Protein AF-D2HX45-F1 (afdb_monomer_lite)

Sequence (84 aa):
LAPSRESANTLGRGAESLLFIDRPDFFDYPDSDQARLLAVAQFIGEKPVIFVNSGSNSEFFHHILVGALVVAFLFLLYQFCTHM

Organism: Ailuropoda melanoleuca (NCBI:txid9646)

pLDDT: mean 73.8, std 18.44, range [33.91, 98.0]

Structure (mmCIF, N/CA/C/O backbone):
data_AF-D2HX45-F1
#
_entry.id   AF-D2HX45-F1
#
loop_
_atom_site.group_PDB
_atom_site.id
_atom_site.type_symbol
_atom_site.label_atom_id
_atom_site.label_alt_id
_atom_site.label_comp_id
_atom_site.label_asym_id
_atom_site.label_entity_id
_atom_site.label_seq_id
_atom_site.pdbx_PDB_ins_code
_atom_site.Cartn_x
_atom_site.Cartn_y
_atom_site.Cartn_z
_atom_site.occupancy
_atom_site.B_iso_or_equiv
_atom_site.auth_seq_id
_atom_site.auth_comp_id
_atom_site.auth_asym_id
_atom_site.auth_atom_id
_atom_site.pdbx_PDB_model_num
ATOM 1 N N . L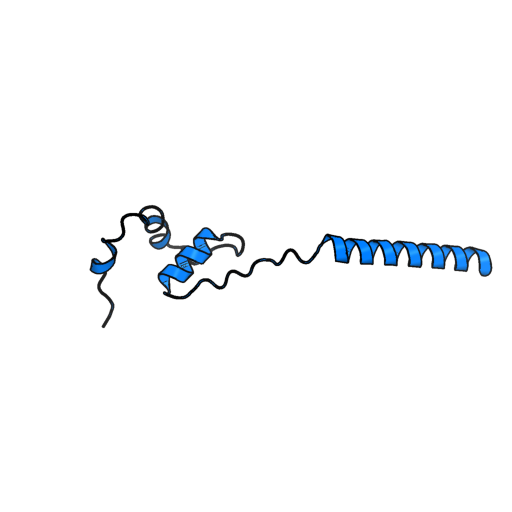EU A 1 1 ? -11.633 2.332 42.270 1.00 33.91 1 LEU A N 1
ATOM 2 C CA . LEU A 1 1 ? -13.090 2.410 42.035 1.00 33.91 1 LEU A CA 1
ATOM 3 C C . LEU A 1 1 ? -13.329 1.848 40.638 1.00 33.91 1 LEU A C 1
ATOM 5 O O . LEU A 1 1 ? -12.912 2.483 39.681 1.00 33.91 1 LEU A O 1
ATOM 9 N N . ALA A 1 2 ? -13.835 0.620 40.514 1.00 38.25 2 ALA A N 1
ATOM 10 C CA . ALA A 1 2 ? -14.189 0.072 39.204 1.00 38.25 2 ALA A CA 1
ATOM 11 C C . ALA A 1 2 ? -15.518 0.710 38.756 1.00 38.25 2 ALA A C 1
ATOM 13 O O . ALA A 1 2 ? -16.423 0.803 39.591 1.00 38.25 2 ALA A O 1
ATOM 14 N N . PRO A 1 3 ? -15.656 1.189 37.508 1.00 44.69 3 PRO A N 1
ATOM 15 C CA . PRO A 1 3 ? -16.923 1.740 37.044 1.00 44.69 3 PRO A CA 1
ATOM 16 C C . PRO A 1 3 ? -17.989 0.633 36.980 1.00 44.69 3 PRO A C 1
ATOM 18 O O . PRO A 1 3 ? -17.769 -0.439 36.420 1.00 44.69 3 PRO A O 1
ATOM 21 N N . SER A 1 4 ? -19.129 0.894 37.626 1.00 44.66 4 SER A N 1
ATOM 22 C CA . SER A 1 4 ? -20.282 -0.009 37.720 1.00 44.66 4 SER A CA 1
ATOM 23 C C . SER A 1 4 ? -20.951 -0.205 36.353 1.00 44.66 4 SER A C 1
ATOM 25 O O . SER A 1 4 ? -21.160 0.761 35.618 1.00 44.66 4 SER A O 1
ATOM 27 N N . ARG A 1 5 ? -21.339 -1.454 36.048 1.00 50.16 5 ARG A N 1
ATOM 28 C CA . ARG A 1 5 ? -21.971 -1.932 34.793 1.00 50.16 5 ARG A CA 1
ATOM 29 C C . ARG A 1 5 ? -23.335 -1.292 34.474 1.00 50.16 5 ARG A C 1
ATOM 31 O O . ARG A 1 5 ? -23.927 -1.591 33.446 1.00 50.16 5 ARG A O 1
ATOM 38 N N . GLU A 1 6 ? -23.845 -0.428 35.342 1.00 44.53 6 GLU A N 1
ATOM 39 C CA . GLU A 1 6 ? -25.221 0.077 35.300 1.00 44.53 6 GLU A CA 1
ATOM 40 C C . GLU A 1 6 ? -25.424 1.261 34.334 1.00 44.53 6 GLU A C 1
ATOM 42 O O . GLU A 1 6 ? -26.527 1.479 33.840 1.00 44.53 6 GLU A O 1
ATOM 47 N N . SER A 1 7 ? -24.356 1.984 33.976 1.00 47.47 7 SER A N 1
ATOM 48 C CA . SER A 1 7 ? -24.440 3.150 33.075 1.00 47.47 7 SER A CA 1
ATOM 49 C C . SER A 1 7 ? -24.534 2.796 31.579 1.00 47.47 7 SER A C 1
ATOM 51 O O . SER A 1 7 ? -24.647 3.699 30.751 1.00 47.47 7 SER A O 1
ATOM 53 N N . ALA A 1 8 ? -24.474 1.515 31.207 1.00 45.91 8 ALA A N 1
ATOM 54 C CA . ALA A 1 8 ? -24.465 1.080 29.805 1.00 45.91 8 ALA A CA 1
ATOM 55 C C . ALA A 1 8 ? -25.869 0.975 29.171 1.00 45.91 8 ALA A C 1
ATOM 57 O O . ALA A 1 8 ? -25.994 0.774 27.965 1.00 45.91 8 ALA A O 1
ATOM 58 N N . ASN A 1 9 ? -26.938 1.136 29.957 1.00 43.91 9 ASN A N 1
ATOM 59 C CA . ASN A 1 9 ? -28.300 0.799 29.530 1.00 43.91 9 ASN A CA 1
ATOM 60 C C . ASN A 1 9 ? -29.053 1.937 28.804 1.00 43.91 9 ASN A C 1
ATOM 62 O O . ASN A 1 9 ? -30.221 1.768 28.464 1.00 43.91 9 ASN A O 1
ATOM 66 N N . THR A 1 10 ? -28.434 3.101 28.564 1.00 43.78 10 THR A N 1
ATOM 67 C CA . THR A 1 10 ? -29.143 4.325 28.121 1.00 43.78 10 THR A CA 1
ATOM 68 C C . THR A 1 10 ? -28.865 4.802 26.691 1.00 43.78 10 THR A C 1
ATOM 70 O O . THR A 1 10 ? -29.280 5.903 26.338 1.00 43.78 10 THR A O 1
ATOM 73 N N . LEU A 1 11 ? -28.254 3.999 25.810 1.00 44.09 11 LEU A N 1
ATOM 74 C CA . LEU A 1 11 ? -28.049 4.378 24.399 1.00 44.09 11 LEU A CA 1
ATOM 75 C C . LEU A 1 11 ? -28.511 3.275 23.430 1.00 44.09 11 LEU A C 1
ATOM 77 O O . LEU A 1 11 ? -27.739 2.455 22.938 1.00 44.09 11 LEU A O 1
ATOM 81 N N . GLY A 1 12 ? -29.817 3.295 23.141 1.00 42.16 12 GLY A N 1
ATOM 82 C CA . GLY A 1 12 ? -30.573 2.382 22.268 1.00 42.16 12 GLY A CA 1
ATOM 83 C C . GLY A 1 12 ? -30.231 2.417 20.770 1.00 42.16 12 GLY A C 1
ATOM 84 O O . GLY A 1 12 ? -31.123 2.484 19.928 1.00 42.16 12 GLY A O 1
ATOM 85 N N . ARG A 1 13 ? -28.944 2.350 20.417 1.00 42.22 13 ARG A N 1
ATOM 86 C CA . ARG A 1 13 ? -28.474 2.083 19.044 1.00 42.22 13 ARG A CA 1
ATOM 87 C C . ARG A 1 13 ? -27.265 1.131 18.975 1.00 42.22 13 ARG A C 1
ATOM 89 O O . ARG A 1 13 ? -26.918 0.697 17.885 1.00 42.22 13 ARG A O 1
ATOM 96 N N . GLY A 1 14 ? -26.681 0.753 20.121 1.00 43.28 14 GLY A N 1
ATOM 97 C CA . GLY A 1 14 ? -25.548 -0.183 20.252 1.00 43.28 14 GLY A CA 1
ATOM 98 C C . GLY A 1 14 ? -25.928 -1.614 20.667 1.00 43.28 14 GLY A C 1
ATOM 99 O O . GLY A 1 14 ? -25.119 -2.318 21.263 1.00 43.28 14 GLY A O 1
ATOM 100 N N . ALA A 1 15 ? -27.163 -2.054 20.414 1.00 44.12 15 ALA A N 1
ATOM 101 C CA . ALA A 1 15 ? -27.612 -3.392 20.823 1.00 44.12 15 ALA A CA 1
ATOM 102 C C . ALA A 1 15 ? -26.876 -4.522 20.070 1.00 44.12 15 ALA A C 1
ATOM 104 O O . ALA A 1 15 ? -26.556 -5.546 20.663 1.00 44.12 15 ALA A O 1
ATOM 105 N N . GLU A 1 16 ? -26.512 -4.296 18.803 1.00 47.19 16 GLU A N 1
ATOM 106 C CA . GLU A 1 16 ? -25.709 -5.238 18.004 1.00 47.19 16 GLU A CA 1
ATOM 107 C C . GLU A 1 16 ? -24.211 -5.203 18.384 1.00 47.19 16 GLU A C 1
ATOM 109 O O . GLU A 1 16 ? -23.498 -6.186 18.204 1.00 47.19 16 GLU A O 1
ATOM 114 N N . SER A 1 17 ? -23.714 -4.085 18.939 1.00 53.84 17 SER A N 1
ATOM 115 C CA . SER A 1 17 ? -22.305 -3.940 19.347 1.00 53.84 17 SER A CA 1
ATOM 116 C C . SER A 1 17 ? -22.015 -4.515 20.735 1.00 53.84 17 SER A C 1
ATOM 118 O O . SER A 1 17 ? -20.869 -4.838 21.032 1.00 53.84 17 SER A O 1
ATOM 120 N N . LEU A 1 18 ? -23.034 -4.658 21.589 1.00 55.34 18 LEU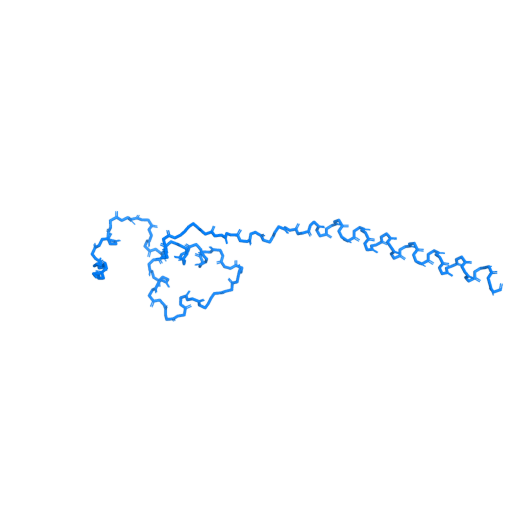 A N 1
ATOM 121 C CA . LEU A 1 18 ? -22.890 -5.236 22.929 1.00 55.34 18 LEU A CA 1
ATOM 122 C C . LEU A 1 18 ? -22.661 -6.752 22.888 1.00 55.34 18 LEU A C 1
ATOM 124 O O . LEU A 1 18 ? -21.807 -7.244 23.619 1.00 55.34 18 LEU A O 1
ATOM 128 N N . LEU A 1 19 ? -23.331 -7.473 21.978 1.00 60.91 19 LEU A N 1
ATOM 129 C CA . LEU A 1 19 ? -23.113 -8.918 21.788 1.00 60.91 19 LEU A CA 1
ATOM 130 C C . LEU A 1 19 ? -21.667 -9.252 21.409 1.00 60.91 19 LEU A C 1
ATOM 132 O O . LEU A 1 19 ? -21.188 -10.356 21.660 1.00 60.91 19 LEU A O 1
ATOM 136 N N . PHE A 1 20 ? -20.976 -8.297 20.791 1.00 63.12 20 PHE A N 1
ATOM 137 C CA . PHE A 1 20 ? -19.610 -8.471 20.344 1.00 63.12 20 PHE A CA 1
ATOM 138 C C . PHE A 1 20 ? -18.592 -8.372 21.503 1.00 63.12 20 PHE A C 1
ATOM 140 O O . PHE A 1 20 ? -17.603 -9.100 21.491 1.00 63.12 20 PHE A O 1
ATOM 147 N N . ILE A 1 21 ? -18.855 -7.549 22.531 1.00 67.12 21 ILE A N 1
ATOM 148 C CA . ILE A 1 21 ? -17.967 -7.348 23.698 1.00 67.12 21 ILE A CA 1
ATOM 149 C C . ILE A 1 21 ? -17.926 -8.580 24.613 1.00 67.12 21 ILE A C 1
ATOM 151 O O . ILE A 1 21 ? -16.886 -8.888 25.190 1.00 67.12 21 ILE A O 1
ATOM 155 N N . ASP A 1 22 ? -19.036 -9.309 24.724 1.00 74.00 22 ASP A N 1
ATOM 156 C CA . ASP A 1 22 ? -19.139 -10.490 25.591 1.00 74.00 22 ASP A CA 1
ATOM 157 C C . ASP A 1 22 ? -18.456 -11.742 25.005 1.00 74.00 22 ASP A C 1
ATOM 159 O O . ASP A 1 22 ? -18.439 -12.807 25.632 1.00 74.00 22 ASP A O 1
ATOM 163 N N . ARG A 1 23 ? -17.877 -11.644 23.800 1.00 77.69 23 ARG A N 1
ATOM 164 C CA . ARG A 1 23 ? -17.195 -12.760 23.144 1.00 77.69 23 ARG A CA 1
ATOM 165 C C . ARG A 1 23 ? -15.784 -12.946 23.731 1.00 77.69 23 ARG A C 1
ATOM 167 O O . ARG A 1 23 ? -15.032 -11.979 23.831 1.00 77.69 23 ARG A O 1
ATOM 174 N N . PRO A 1 24 ? -15.367 -14.179 24.076 1.00 80.81 24 PRO A N 1
ATOM 175 C CA . PRO A 1 24 ? -14.053 -14.427 24.681 1.00 80.81 24 PRO A CA 1
ATOM 176 C C . PRO A 1 24 ? -12.862 -14.072 23.774 1.00 80.81 24 PRO A C 1
ATOM 178 O O . PRO A 1 24 ? -11.758 -13.896 24.273 1.00 80.81 24 PRO A O 1
ATOM 181 N N . ASP A 1 25 ? -13.082 -13.943 22.467 1.00 83.75 25 ASP A N 1
ATOM 182 C CA . ASP A 1 25 ? -12.082 -13.594 21.451 1.00 83.75 25 ASP A CA 1
ATOM 183 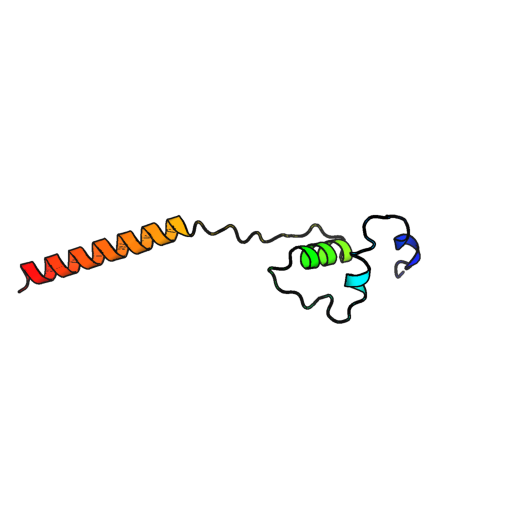C C . ASP A 1 25 ? -12.223 -12.131 20.977 1.00 83.75 25 ASP A C 1
ATOM 185 O O . ASP A 1 25 ? -11.825 -11.787 19.863 1.00 83.75 25 ASP A O 1
ATOM 189 N N . PHE A 1 26 ? -12.824 -11.259 21.799 1.00 82.50 26 PHE A N 1
ATOM 190 C CA . PHE A 1 26 ? -13.104 -9.855 21.474 1.00 82.50 26 PHE A CA 1
ATOM 191 C C . PHE A 1 26 ? -11.895 -9.120 20.873 1.00 82.50 26 PHE A C 1
ATOM 193 O O . PHE A 1 26 ? -12.059 -8.377 19.906 1.00 82.50 26 PHE A O 1
ATOM 200 N N . PHE A 1 27 ? -10.691 -9.382 21.396 1.00 84.56 27 PHE A N 1
ATOM 201 C CA . PHE A 1 27 ? -9.436 -8.773 20.944 1.00 84.56 27 PHE A CA 1
ATOM 202 C C . PHE A 1 27 ? -8.751 -9.503 19.776 1.00 84.56 27 PHE A C 1
ATOM 204 O O . PHE A 1 27 ? -7.832 -8.948 19.181 1.00 84.56 27 PHE A O 1
ATOM 211 N N . ASP A 1 28 ? -9.215 -10.696 19.402 1.00 88.38 28 ASP A N 1
ATOM 212 C CA . ASP A 1 28 ? -8.644 -11.489 18.311 1.00 88.38 28 ASP A CA 1
ATOM 213 C C . ASP A 1 28 ? -9.345 -11.150 16.993 1.00 88.38 28 ASP A C 1
ATOM 215 O O . ASP A 1 28 ? -10.159 -11.921 16.472 1.00 88.38 28 ASP A O 1
ATOM 219 N N . TYR A 1 29 ? -9.078 -9.958 16.462 1.00 84.06 29 TYR A N 1
ATOM 220 C CA . TYR A 1 29 ? -9.637 -9.474 15.198 1.00 84.06 29 TYR A CA 1
ATOM 221 C C . TYR A 1 29 ? -8.563 -9.207 14.141 1.00 84.06 29 TYR A C 1
ATOM 223 O O . TYR A 1 29 ? -7.448 -8.825 14.483 1.00 84.06 29 TYR A O 1
ATOM 231 N N . PRO A 1 30 ? -8.876 -9.413 12.846 1.00 82.31 30 PRO A N 1
ATOM 232 C CA . PRO A 1 30 ? -7.975 -9.022 11.772 1.00 82.31 30 PRO A CA 1
ATOM 233 C C . PRO A 1 30 ? -8.006 -7.500 11.574 1.00 82.31 30 PRO A C 1
ATOM 235 O O . PRO A 1 30 ? -9.049 -6.869 11.747 1.00 82.31 30 PRO A O 1
ATOM 238 N N . ASP A 1 31 ? -6.901 -6.925 11.099 1.00 79.69 31 ASP A N 1
ATOM 239 C CA . ASP A 1 31 ? -6.779 -5.481 10.823 1.00 79.69 31 ASP A CA 1
ATOM 240 C C . ASP A 1 31 ? -7.774 -4.963 9.765 1.00 79.69 31 ASP A C 1
ATOM 242 O O . ASP A 1 31 ? -8.013 -3.762 9.645 1.00 79.69 31 ASP A O 1
ATOM 246 N N . SER A 1 32 ? -8.370 -5.862 8.977 1.00 79.88 32 SER A N 1
ATOM 247 C CA . SER A 1 32 ? -9.397 -5.539 7.985 1.00 79.88 32 SER A CA 1
ATOM 248 C C . SER A 1 32 ? -10.787 -5.307 8.586 1.00 79.88 32 SER A C 1
ATOM 250 O O . SER A 1 32 ? -11.647 -4.732 7.915 1.00 79.88 32 SER A O 1
ATOM 252 N N . ASP A 1 33 ? -11.034 -5.740 9.826 1.00 82.81 33 ASP A N 1
ATOM 253 C CA . ASP A 1 33 ? -12.349 -5.663 10.458 1.00 82.81 33 ASP A CA 1
ATOM 254 C C . ASP A 1 33 ? -12.562 -4.309 11.148 1.00 82.81 33 ASP A C 1
ATOM 256 O O . ASP A 1 33 ? -12.348 -4.117 12.349 1.00 82.81 33 ASP A O 1
ATOM 260 N N . GLN A 1 34 ? -13.014 -3.346 10.346 1.00 78.94 34 GLN A N 1
ATOM 261 C CA . GLN A 1 34 ? -13.278 -1.976 10.786 1.00 78.94 34 GLN A CA 1
ATOM 262 C C . GLN A 1 34 ? -14.345 -1.895 11.889 1.00 78.94 34 GLN A C 1
ATOM 264 O O . GLN A 1 34 ? -14.301 -0.976 12.708 1.00 78.94 34 GLN A O 1
ATOM 269 N N . ALA A 1 35 ? -15.290 -2.841 11.939 1.00 82.25 35 ALA A N 1
ATOM 270 C CA . ALA A 1 35 ? -16.338 -2.857 12.954 1.00 82.25 35 ALA A CA 1
ATOM 271 C C . ALA A 1 35 ? -15.776 -3.275 14.319 1.00 82.25 35 ALA A C 1
ATOM 273 O O . ALA A 1 35 ? -16.079 -2.635 15.329 1.00 82.25 35 ALA A O 1
ATOM 274 N N . ARG A 1 36 ? -14.903 -4.293 14.346 1.00 80.25 36 ARG A N 1
ATOM 275 C CA . ARG A 1 36 ? -14.223 -4.744 15.573 1.00 80.25 36 ARG A CA 1
ATOM 276 C C . ARG A 1 36 ? -13.230 -3.695 16.077 1.00 80.25 36 ARG A C 1
ATOM 278 O O . ARG A 1 36 ? -13.252 -3.374 17.262 1.00 80.25 36 ARG A O 1
ATOM 285 N N . LEU A 1 37 ? -12.462 -3.068 15.182 1.00 81.50 37 LEU A N 1
ATOM 286 C CA . LEU A 1 37 ? -11.585 -1.935 15.515 1.00 81.50 37 LEU A CA 1
ATOM 287 C C . LEU A 1 37 ? -12.354 -0.770 16.161 1.00 81.50 37 LEU A C 1
ATOM 289 O O . LEU A 1 37 ? -11.915 -0.207 17.165 1.00 81.50 37 LEU A O 1
ATOM 293 N N . LEU A 1 38 ? -13.521 -0.417 15.609 1.00 81.38 38 LEU A N 1
ATOM 294 C CA . LEU A 1 38 ? -14.373 0.638 16.158 1.00 81.38 38 LEU A CA 1
ATOM 295 C C . LEU A 1 38 ? -14.945 0.256 17.528 1.00 81.38 38 LEU A C 1
ATOM 297 O O . LEU A 1 38 ? -14.931 1.083 18.439 1.00 81.38 38 LEU A O 1
ATOM 301 N N . ALA A 1 39 ? -15.418 -0.982 17.684 1.00 82.44 39 ALA A N 1
ATOM 302 C CA . ALA A 1 39 ? -15.951 -1.479 18.950 1.00 82.44 39 ALA A CA 1
ATOM 303 C C . ALA A 1 39 ? -14.885 -1.474 20.056 1.00 82.44 39 ALA A C 1
ATOM 305 O O . ALA A 1 39 ? -15.165 -1.067 21.181 1.00 82.44 39 ALA A O 1
ATOM 306 N N . VAL A 1 40 ? -13.647 -1.855 19.731 1.00 82.38 40 VAL A N 1
ATOM 307 C CA . VAL A 1 40 ? -12.512 -1.834 20.664 1.00 82.38 40 VAL A CA 1
ATOM 308 C C . VAL A 1 40 ? -12.126 -0.405 21.038 1.00 82.38 40 VAL A C 1
ATOM 310 O O . VAL A 1 40 ? -11.938 -0.115 22.216 1.00 82.38 40 VAL A O 1
ATOM 313 N N . ALA A 1 41 ? -12.074 0.516 20.074 1.00 82.12 41 ALA A N 1
ATOM 314 C CA . ALA A 1 41 ? -11.799 1.922 20.363 1.00 82.12 41 ALA A CA 1
ATOM 315 C C . ALA A 1 41 ? -12.873 2.543 21.276 1.00 82.12 41 ALA A C 1
ATOM 317 O O . ALA A 1 41 ? -12.549 3.207 22.260 1.00 82.12 41 ALA A O 1
ATOM 318 N N . GLN A 1 42 ? -14.152 2.248 21.014 1.00 82.50 42 GLN A N 1
ATOM 319 C CA . GLN A 1 42 ? -15.269 2.658 21.871 1.00 82.50 42 GLN A CA 1
ATOM 320 C C . GLN A 1 42 ? -15.201 2.030 23.268 1.00 82.50 42 GLN A C 1
ATOM 322 O O . GLN A 1 42 ? -15.507 2.706 24.247 1.00 82.50 42 GLN A O 1
ATOM 327 N N . PHE A 1 43 ? -14.779 0.767 23.369 1.00 82.94 43 PHE A N 1
ATOM 328 C CA . PHE A 1 43 ? -14.592 0.065 24.639 1.00 82.94 43 PHE A CA 1
ATOM 329 C C . PHE A 1 43 ? -13.471 0.679 25.491 1.00 82.94 43 PHE A C 1
ATOM 331 O O . PHE A 1 43 ? -13.633 0.841 26.698 1.00 82.94 43 PHE A O 1
ATOM 338 N N . ILE A 1 44 ? -12.350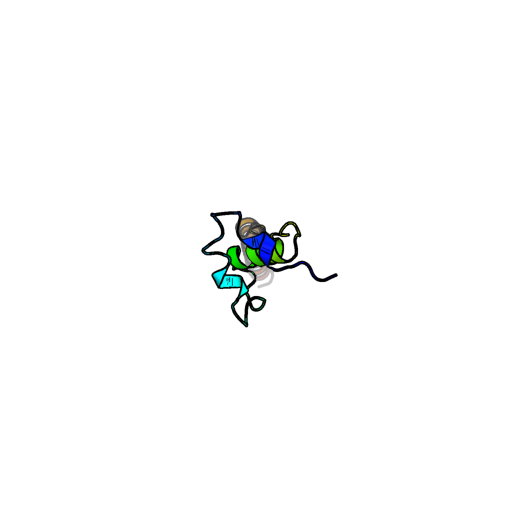 1.055 24.869 1.00 80.94 44 ILE A N 1
ATOM 339 C CA . ILE A 1 44 ? -11.206 1.691 25.546 1.00 80.94 44 ILE A CA 1
ATOM 340 C C . ILE A 1 44 ? -11.494 3.176 25.850 1.00 80.94 44 ILE A C 1
ATOM 342 O O . ILE A 1 44 ? -10.898 3.755 26.756 1.00 80.94 44 ILE A O 1
ATOM 346 N N . GLY A 1 45 ? -12.448 3.789 25.141 1.00 79.56 45 GLY A N 1
ATOM 347 C CA . GLY A 1 45 ? -12.783 5.210 25.267 1.00 79.56 45 GLY A CA 1
ATOM 348 C C . GLY A 1 45 ? -11.867 6.126 24.451 1.00 79.56 45 GLY A C 1
ATOM 349 O O . GLY A 1 45 ? -11.831 7.333 24.687 1.00 79.56 45 GLY A O 1
ATOM 350 N N . GLU A 1 46 ? -11.137 5.567 23.486 1.00 79.94 46 GLU A N 1
ATOM 351 C CA . GLU A 1 46 ? -10.237 6.299 22.599 1.00 79.94 46 GLU A CA 1
ATOM 352 C C . GLU A 1 46 ? -10.842 6.477 21.202 1.00 79.94 46 GLU A C 1
ATOM 354 O O . GLU A 1 46 ? -11.714 5.730 20.753 1.00 79.94 46 GLU A O 1
ATOM 359 N N . LYS A 1 47 ? -10.375 7.498 20.476 1.00 77.88 47 LYS A N 1
ATOM 360 C CA . LYS A 1 47 ? -10.748 7.669 19.070 1.00 77.88 47 LYS A CA 1
ATOM 361 C C . LYS A 1 47 ? -10.035 6.585 18.248 1.00 77.88 47 LYS A C 1
ATOM 363 O O . LYS A 1 47 ? -8.809 6.515 18.328 1.00 77.88 47 LYS A O 1
ATOM 368 N N . PRO A 1 48 ? -10.745 5.793 17.422 1.00 71.31 48 PRO A N 1
ATOM 369 C CA . PRO A 1 48 ? -10.109 4.762 16.611 1.00 71.31 48 PRO A CA 1
ATOM 370 C C . PRO A 1 48 ? -9.078 5.394 15.675 1.00 71.31 48 PRO A C 1
ATOM 372 O O . PRO A 1 48 ? -9.413 6.246 14.845 1.00 71.31 48 PRO A O 1
ATOM 375 N N . VAL A 1 49 ? -7.824 4.960 15.793 1.00 69.00 49 VAL A N 1
ATOM 376 C CA . VAL A 1 49 ? -6.803 5.214 14.777 1.00 69.00 49 VAL A CA 1
ATOM 377 C C . VAL A 1 49 ? -7.049 4.205 13.667 1.00 69.00 49 VAL A C 1
ATOM 379 O O . VAL A 1 49 ? -6.537 3.091 13.676 1.00 69.00 49 VAL A O 1
ATOM 382 N N . ILE A 1 50 ? -7.917 4.580 12.731 1.00 67.06 50 ILE A N 1
ATOM 383 C CA . ILE A 1 50 ? -8.126 3.787 11.527 1.00 67.06 50 ILE A CA 1
ATOM 384 C C . ILE A 1 50 ? -6.880 3.989 10.675 1.00 67.06 50 ILE A C 1
ATOM 386 O O . ILE A 1 50 ? -6.711 5.033 10.039 1.00 67.06 50 ILE A O 1
ATOM 390 N N . PHE A 1 51 ? -6.006 2.985 10.662 1.00 64.69 51 PHE A N 1
ATOM 391 C CA . PHE A 1 51 ? -5.018 2.849 9.609 1.00 64.69 51 PHE A CA 1
ATOM 392 C C . PHE A 1 51 ? -5.792 2.515 8.346 1.00 64.69 51 PHE A C 1
ATOM 394 O O . PHE A 1 51 ? -5.998 1.357 7.989 1.00 64.69 51 PHE A O 1
ATOM 401 N N . VAL A 1 52 ? -6.284 3.556 7.676 1.00 61.47 52 VAL A N 1
ATOM 402 C CA . VAL A 1 52 ? -6.616 3.416 6.273 1.00 61.47 52 VAL A CA 1
ATOM 403 C C . VAL A 1 52 ? -5.348 2.868 5.644 1.00 61.47 52 VAL A C 1
ATOM 405 O O . VAL A 1 52 ? -4.283 3.490 5.718 1.00 61.47 52 VAL A O 1
ATOM 408 N N . ASN A 1 53 ? -5.445 1.663 5.086 1.00 60.53 53 ASN A N 1
ATOM 409 C CA . ASN A 1 53 ? -4.508 1.236 4.073 1.00 60.53 53 ASN A CA 1
ATOM 410 C C . ASN A 1 53 ? -4.709 2.265 2.966 1.00 60.53 53 ASN A C 1
ATOM 412 O O . ASN A 1 53 ? -5.619 2.137 2.150 1.00 60.53 53 ASN A O 1
ATOM 416 N N . SER A 1 54 ? -3.996 3.390 3.087 1.00 58.88 54 SER A N 1
ATOM 417 C CA . SER A 1 54 ? -3.936 4.453 2.100 1.00 58.88 54 SER A CA 1
ATOM 418 C C . SER A 1 54 ? -3.560 3.676 0.874 1.00 58.88 54 SER A C 1
ATOM 420 O O . SER A 1 54 ? -2.442 3.171 0.874 1.00 58.88 54 SER A O 1
ATOM 422 N N . GLY A 1 55 ? -4.524 3.420 -0.018 1.00 58.31 55 GLY A N 1
ATOM 423 C CA . GLY A 1 55 ? -4.368 2.502 -1.133 1.00 58.31 55 GLY A CA 1
ATOM 424 C C . GLY A 1 55 ? -3.162 2.989 -1.894 1.00 58.31 55 GLY A C 1
ATOM 425 O O . GLY A 1 55 ? -3.265 3.947 -2.650 1.00 58.31 55 GLY A O 1
ATOM 426 N N . SER A 1 56 ? -2.007 2.440 -1.530 1.00 59.09 56 SER A N 1
ATOM 427 C CA . SER A 1 56 ? -0.703 3.021 -1.796 1.00 59.09 56 SER A CA 1
ATOM 428 C C . SER A 1 56 ? -0.639 2.993 -3.289 1.00 59.09 56 SER A C 1
ATOM 430 O O . SER A 1 56 ? -0.607 1.881 -3.801 1.00 59.09 56 SER A O 1
ATOM 432 N N . ASN A 1 57 ? -0.805 4.167 -3.921 1.00 64.56 57 ASN A N 1
ATOM 433 C CA . ASN A 1 57 ? -1.290 4.353 -5.289 1.00 64.56 57 ASN A CA 1
ATOM 434 C C . ASN A 1 57 ? -0.788 3.224 -6.187 1.00 64.56 57 ASN A C 1
ATOM 436 O O . ASN A 1 57 ? 0.289 3.327 -6.771 1.00 64.56 57 ASN A O 1
ATOM 440 N N . SER A 1 58 ? -1.515 2.103 -6.204 1.00 68.19 58 SER A N 1
ATOM 441 C CA . SER A 1 58 ? -0.913 0.824 -6.613 1.00 68.19 58 SER A CA 1
ATOM 442 C C . SER A 1 58 ? -0.593 0.891 -8.096 1.00 68.19 58 SER A C 1
ATOM 444 O O . SER A 1 58 ? 0.441 0.421 -8.561 1.00 68.19 58 SER A O 1
ATOM 446 N N . GLU A 1 59 ? -1.433 1.648 -8.788 1.00 76.88 59 GLU A N 1
ATOM 447 C CA . GLU A 1 59 ? -1.272 2.110 -10.143 1.00 76.88 59 GLU A CA 1
ATOM 448 C C . GLU A 1 59 ? 0.029 2.901 -10.369 1.00 76.88 59 GLU A C 1
ATOM 450 O O . GLU A 1 59 ? 0.727 2.625 -11.335 1.00 76.88 59 GLU A O 1
ATOM 455 N N . PHE A 1 60 ? 0.435 3.821 -9.489 1.00 82.06 60 PHE A N 1
ATOM 456 C CA . PHE A 1 60 ? 1.674 4.595 -9.654 1.00 82.06 60 PHE A CA 1
ATOM 457 C C . PHE A 1 60 ? 2.926 3.712 -9.576 1.00 82.06 60 PHE A C 1
ATOM 459 O O . PHE A 1 60 ? 3.789 3.772 -10.453 1.00 82.06 60 PHE A O 1
ATOM 466 N N . PHE A 1 61 ? 3.008 2.842 -8.565 1.00 85.44 61 PHE A N 1
ATOM 467 C CA . PHE A 1 61 ? 4.115 1.889 -8.452 1.00 85.44 61 PHE A CA 1
ATOM 468 C C . PHE A 1 61 ? 4.122 0.887 -9.608 1.00 85.44 61 PHE A C 1
ATOM 470 O O . PHE A 1 61 ? 5.190 0.531 -10.104 1.00 85.44 61 PHE A O 1
ATOM 477 N N . HIS A 1 62 ? 2.942 0.479 -10.079 1.00 88.25 62 HIS A N 1
ATOM 478 C CA . HIS A 1 62 ? 2.810 -0.380 -11.248 1.00 88.25 62 HIS A CA 1
ATOM 479 C C . HIS A 1 62 ? 3.352 0.294 -12.517 1.00 88.25 62 HIS A C 1
ATOM 481 O O . HIS A 1 62 ? 4.136 -0.314 -13.240 1.00 88.25 62 HIS A O 1
ATOM 487 N N . HIS A 1 63 ? 3.020 1.566 -12.754 1.00 91.19 63 HIS A N 1
ATOM 488 C CA . HIS A 1 63 ? 3.543 2.322 -13.894 1.00 91.19 63 HIS A CA 1
ATOM 489 C C . HIS A 1 63 ? 5.067 2.481 -13.834 1.00 91.19 63 HIS A C 1
ATOM 491 O O . HIS A 1 63 ? 5.736 2.301 -14.851 1.00 91.19 63 HIS A O 1
ATOM 497 N N . ILE A 1 64 ? 5.630 2.759 -12.652 1.00 94.25 64 ILE A N 1
ATOM 498 C CA . ILE A 1 64 ? 7.089 2.823 -12.468 1.00 94.25 64 ILE A CA 1
ATOM 499 C C . ILE A 1 64 ? 7.732 1.470 -12.780 1.00 94.25 64 ILE A C 1
ATOM 501 O O . ILE A 1 64 ? 8.724 1.416 -13.506 1.00 94.25 64 ILE A O 1
ATOM 505 N N . LEU A 1 65 ? 7.164 0.381 -12.258 1.00 94.69 65 LEU A N 1
ATOM 506 C CA . LEU A 1 65 ? 7.682 -0.967 -12.465 1.00 94.69 65 LEU A CA 1
ATOM 507 C C . LEU A 1 65 ? 7.675 -1.350 -13.950 1.00 94.69 65 LEU A C 1
ATOM 509 O O . LEU A 1 65 ? 8.689 -1.815 -14.470 1.00 94.69 65 LEU A O 1
ATOM 513 N N . VAL A 1 66 ? 6.554 -1.126 -14.641 1.00 96.44 66 VAL A N 1
ATOM 514 C CA . VAL A 1 66 ? 6.418 -1.419 -16.075 1.00 96.44 66 VAL A CA 1
ATOM 515 C C . VAL A 1 66 ? 7.370 -0.549 -16.894 1.00 96.44 66 VAL A C 1
ATOM 517 O O . VAL A 1 66 ? 8.058 -1.062 -17.775 1.00 96.44 66 VAL A O 1
ATOM 520 N N . GLY A 1 67 ? 7.478 0.742 -16.571 1.00 96.69 67 GLY A N 1
ATOM 521 C CA . GLY A 1 67 ? 8.424 1.646 -17.223 1.00 96.69 67 GLY A CA 1
ATOM 522 C C . GLY A 1 67 ? 9.872 1.175 -17.078 1.00 96.69 67 GLY A C 1
ATOM 523 O O . GLY A 1 67 ? 10.590 1.074 -18.073 1.00 96.69 67 GLY A O 1
ATOM 524 N N . ALA A 1 68 ? 10.290 0.811 -15.862 1.00 97.50 68 ALA A N 1
ATOM 525 C CA . ALA A 1 68 ? 11.627 0.281 -15.603 1.00 97.50 68 ALA A CA 1
ATOM 526 C C . ALA A 1 68 ? 11.895 -1.019 -16.379 1.00 97.50 68 ALA A C 1
ATOM 528 O O . ALA A 1 68 ? 12.976 -1.183 -16.948 1.00 97.50 68 ALA A O 1
ATOM 529 N N . LEU A 1 69 ? 10.905 -1.915 -16.457 1.00 97.94 69 LEU A N 1
ATOM 530 C CA . LEU A 1 69 ? 11.011 -3.170 -17.201 1.00 97.94 69 LEU A CA 1
ATOM 531 C C . LEU A 1 69 ? 11.209 -2.931 -18.706 1.00 97.94 69 LEU A C 1
ATOM 533 O O . LEU A 1 69 ? 12.072 -3.559 -19.318 1.00 97.94 69 LEU A O 1
ATOM 537 N N . VAL A 1 70 ? 10.452 -2.001 -19.296 1.00 98.00 70 VAL A N 1
ATOM 538 C CA . VAL A 1 70 ? 10.580 -1.640 -20.717 1.00 98.00 70 VAL A CA 1
ATOM 539 C C . VAL A 1 70 ? 11.958 -1.048 -21.008 1.00 98.00 70 VAL A C 1
ATOM 541 O O . VAL A 1 70 ? 12.605 -1.455 -21.971 1.00 98.00 70 VAL A O 1
ATOM 544 N N . VAL A 1 71 ? 12.441 -0.129 -20.166 1.00 98.00 71 VAL A N 1
ATOM 545 C CA . VAL A 1 71 ? 13.776 0.472 -20.328 1.00 98.00 71 VAL A CA 1
ATOM 546 C C . VAL A 1 71 ? 14.872 -0.589 -20.231 1.00 98.00 71 VAL A C 1
ATOM 548 O O . VAL A 1 71 ? 15.758 -0.625 -21.084 1.00 98.00 71 VAL A O 1
ATOM 551 N N . ALA A 1 72 ? 14.796 -1.485 -19.242 1.00 97.75 72 ALA A N 1
ATOM 552 C CA . ALA A 1 72 ? 15.752 -2.579 -19.089 1.00 97.75 72 ALA A CA 1
ATOM 553 C C . ALA A 1 72 ? 15.753 -3.509 -20.312 1.00 97.75 72 ALA A C 1
ATOM 555 O O . ALA A 1 72 ? 16.815 -3.889 -20.803 1.00 97.75 72 ALA A O 1
ATOM 556 N N . PHE A 1 73 ? 14.576 -3.834 -20.848 1.00 97.31 73 PHE A N 1
ATOM 557 C CA . PHE A 1 73 ? 14.457 -4.662 -22.043 1.00 97.31 73 PHE A CA 1
ATOM 558 C C . PHE A 1 73 ? 15.075 -3.996 -23.280 1.00 97.31 73 PHE A C 1
ATOM 560 O O . PHE A 1 73 ? 15.871 -4.618 -23.982 1.00 97.31 73 PHE A O 1
ATOM 567 N N . LEU A 1 74 ? 14.769 -2.719 -23.525 1.00 96.75 74 LEU A N 1
ATOM 568 C CA . LEU A 1 74 ? 15.365 -1.959 -24.628 1.00 96.75 74 LEU A CA 1
ATOM 569 C C . LEU A 1 74 ? 16.886 -1.849 -24.488 1.00 96.75 74 LEU A C 1
ATOM 571 O O . LEU A 1 74 ? 17.599 -1.958 -25.484 1.00 96.75 74 LEU A O 1
ATOM 575 N N . PHE A 1 75 ? 17.388 -1.679 -23.264 1.00 96.31 75 PHE A N 1
ATOM 576 C CA . PHE A 1 75 ? 18.821 -1.660 -22.987 1.00 96.31 75 PHE A CA 1
ATOM 577 C C . PHE A 1 75 ? 19.490 -2.992 -23.346 1.00 96.31 75 PHE A C 1
ATOM 579 O O . PHE A 1 75 ? 20.521 -2.993 -24.015 1.00 96.31 75 PHE A O 1
ATOM 586 N N . LEU A 1 76 ? 18.883 -4.123 -22.973 1.00 95.75 76 LEU A N 1
ATOM 587 C CA . LEU A 1 76 ? 19.391 -5.448 -23.336 1.00 95.75 76 LEU A CA 1
ATOM 588 C C . LEU A 1 76 ? 19.386 -5.669 -24.852 1.00 95.75 76 LEU A C 1
ATOM 590 O O . LEU A 1 76 ? 20.362 -6.185 -25.388 1.00 95.75 76 LEU A O 1
ATOM 594 N N . LEU A 1 77 ? 18.329 -5.248 -25.553 1.00 95.88 77 LEU A N 1
ATOM 595 C CA . LEU A 1 77 ? 18.280 -5.315 -27.016 1.00 95.88 77 LEU A CA 1
ATOM 596 C C . LEU A 1 77 ? 19.371 -4.460 -27.658 1.00 95.88 77 LEU A C 1
ATOM 598 O O . LEU A 1 77 ? 20.057 -4.916 -28.567 1.00 95.88 77 LEU A O 1
ATOM 602 N N . TYR A 1 78 ? 19.556 -3.234 -27.171 1.00 94.31 78 TYR A N 1
ATOM 603 C CA . TYR A 1 78 ? 20.616 -2.355 -27.647 1.00 94.31 78 TYR A CA 1
ATOM 604 C C . TYR A 1 78 ? 22.000 -2.975 -27.420 1.00 94.31 78 TYR A C 1
ATOM 606 O O . TYR A 1 78 ? 22.829 -2.990 -28.329 1.00 94.31 78 TYR A O 1
ATOM 614 N N . GLN A 1 79 ? 22.241 -3.533 -26.232 1.00 93.44 79 GLN A N 1
ATOM 615 C CA . GLN A 1 79 ? 23.497 -4.202 -25.908 1.00 93.44 79 GLN A CA 1
ATOM 616 C C . GLN A 1 79 ? 23.726 -5.426 -26.799 1.00 93.44 79 GLN A C 1
ATOM 618 O O . GLN A 1 79 ? 24.829 -5.618 -27.300 1.00 93.44 79 GLN A O 1
ATOM 623 N N . PHE A 1 80 ? 22.683 -6.214 -27.053 1.00 92.56 80 PHE A N 1
ATOM 624 C CA . PHE A 1 80 ? 22.753 -7.349 -27.963 1.00 92.56 80 PHE A CA 1
ATOM 625 C C . PHE A 1 80 ? 23.105 -6.904 -29.388 1.00 92.56 80 PHE A C 1
ATOM 627 O O . PHE A 1 80 ? 24.036 -7.438 -29.968 1.00 92.56 80 PHE A O 1
ATOM 634 N N . CYS A 1 81 ? 22.436 -5.884 -29.930 1.00 90.62 81 CYS A N 1
ATOM 635 C CA . CYS A 1 81 ? 22.688 -5.391 -31.288 1.00 90.62 81 CYS A CA 1
ATOM 636 C C . CYS A 1 81 ? 24.056 -4.718 -31.476 1.00 90.62 81 CYS A C 1
ATOM 638 O O . CYS A 1 81 ? 24.523 -4.616 -32.605 1.00 90.62 81 CYS A O 1
ATOM 640 N N . THR A 1 82 ? 24.661 -4.190 -30.410 1.00 90.00 82 THR A N 1
ATOM 641 C CA . THR A 1 82 ? 25.932 -3.445 -30.493 1.00 90.00 82 THR A CA 1
ATOM 642 C C . THR A 1 82 ? 27.155 -4.265 -30.107 1.00 90.00 82 THR A C 1
ATOM 644 O O . THR A 1 82 ? 28.266 -3.883 -30.466 1.00 90.00 82 THR A O 1
ATOM 647 N N . HIS A 1 83 ? 26.970 -5.356 -29.362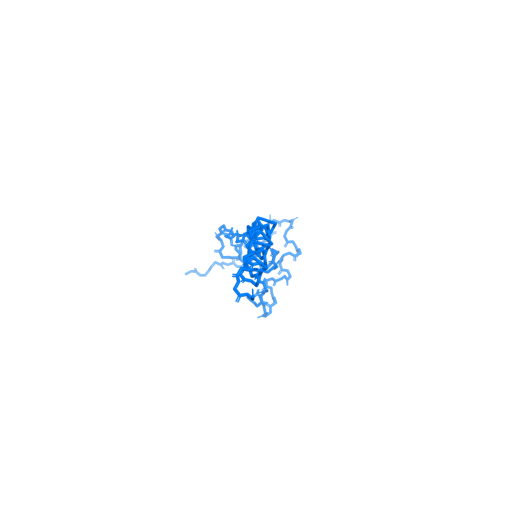 1.00 79.25 83 HIS A N 1
ATOM 648 C CA . HIS A 1 83 ? 28.057 -6.180 -28.835 1.00 79.25 83 HIS A CA 1
ATOM 649 C C . HIS A 1 83 ? 28.054 -7.626 -29.382 1.00 79.25 83 HIS A C 1
ATOM 651 O O . HIS A 1 83 ? 28.974 -8.386 -29.069 1.00 79.25 83 HIS A O 1
ATOM 657 N N . MET A 1 84 ? 27.049 -8.023 -30.177 1.00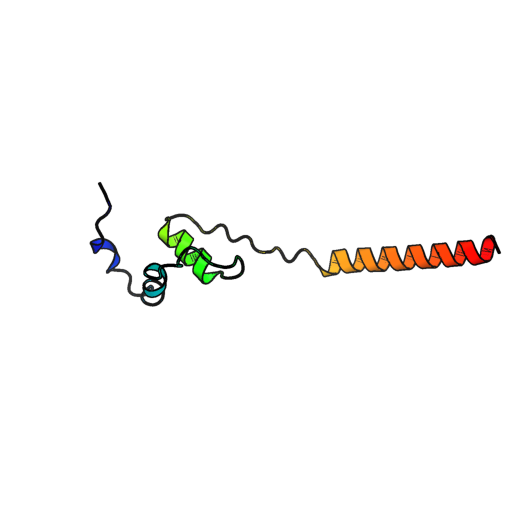 62.59 84 MET A N 1
ATOM 658 C CA . MET A 1 84 ? 27.131 -9.183 -31.087 1.00 62.59 84 MET A CA 1
ATOM 659 C C . MET A 1 84 ? 27.779 -8.800 -32.415 1.00 62.59 84 MET A C 1
ATOM 661 O O . MET A 1 84 ? 27.509 -7.678 -32.898 1.00 62.59 84 MET A O 1
#

InterPro domains:
  IPR038813 Fertilization-influencing membrane protein [PF17672] (1-84)
  IPR038813 Fertilization-influencing membrane protein [PTHR38648] (2-84)

Radius of gyration: 26.27 Å; chains: 1; bounding box: 59×22×73 Å

Foldseek 3Di:
DDDDPPVPPPDPPCPVLVVLVPDPCLVVDDLPPPSSQCSVCVVVVHDRPNPPPPVPPVVVVVVVVVVVVVVVVVVVVVCVVPVD

Secondary structure (DSSP, 8-state):
-PPPGGGGGG-TT-HHHHHHHTSTTTT---TT-HHHHHHHHHHHTS-----------HHHHHHHHHHHHHHHHHHHHHHHHHH-